Protein AF-A0A2G6F6C9-F1 (afdb_monomer_lite)

Sequence (90 aa):
MWIKLFYYLYFTMKKPFNRIPPLDLHGITYKDVQVLVEDYVLMNQAYLPLQIITGNSQSMKNRVIKALKEHGFRYRIGDTFNKGYILVIS

Radius of gyration: 16.54 Å; chains: 1; bounding box: 26×21×56 Å

Secondary structure (DSSP, 8-state):
--HHHHHHHHHHHT----PPPPEE-TT--HHHHHHHHHHHHHHTGGG-SEEEE-TT-HHHHHHHHHHHHHTT--EEE--SS--SEEEE--

Foldseek 3Di:
DVVVVVVVVVVVVPPDLPADPAAECPPHDLVVLLVSLLCQCVVCVVNPFHKHFQAPDPVSVVSSVVSCVVVPWDWDQDDPVDRRMITTGD

Structure (mmCIF, N/CA/C/O backbone):
data_AF-A0A2G6F6C9-F1
#
_entry.id   AF-A0A2G6F6C9-F1
#
loop_
_atom_site.group_PDB
_atom_site.id
_atom_site.type_symbol
_atom_site.label_atom_id
_atom_site.label_alt_id
_atom_site.label_comp_id
_atom_site.label_asym_id
_atom_site.label_entity_id
_atom_site.label_seq_id
_atom_site.pdbx_PDB_ins_code
_atom_site.Cartn_x
_atom_site.Cartn_y
_atom_site.Cartn_z
_atom_site.occupancy
_atom_site.B_iso_or_equiv
_atom_site.auth_seq_id
_atom_site.auth_comp_id
_atom_site.auth_asym_id
_atom_site.auth_atom_id
_atom_site.pdbx_PDB_model_num
ATOM 1 N N . MET A 1 1 ? 7.865 1.919 -46.156 1.00 63.59 1 MET A N 1
ATOM 2 C CA . MET A 1 1 ? 6.842 1.249 -45.319 1.00 63.59 1 MET A CA 1
ATOM 3 C C . MET A 1 1 ? 7.408 0.290 -44.258 1.00 63.59 1 MET A C 1
ATOM 5 O O . MET A 1 1 ? 6.638 -0.191 -43.449 1.00 63.59 1 MET A O 1
ATOM 9 N N . TRP A 1 2 ? 8.729 0.071 -44.180 1.00 60.31 2 TRP A N 1
ATOM 10 C CA . TRP A 1 2 ? 9.349 -0.799 -43.160 1.00 60.31 2 TRP A CA 1
ATOM 11 C C . TRP A 1 2 ? 10.100 -0.023 -42.067 1.00 60.31 2 TRP A C 1
ATOM 13 O O . TRP A 1 2 ? 10.110 -0.423 -40.909 1.00 60.31 2 TRP A O 1
ATOM 23 N N . ILE A 1 3 ? 10.631 1.156 -42.406 1.00 68.69 3 ILE A N 1
ATOM 24 C CA . ILE A 1 3 ? 11.375 2.018 -41.473 1.00 68.69 3 ILE A CA 1
ATOM 25 C C . ILE A 1 3 ? 10.482 2.502 -40.323 1.00 68.69 3 ILE A C 1
ATOM 27 O O . ILE A 1 3 ? 10.907 2.470 -39.179 1.00 68.69 3 ILE A O 1
ATOM 31 N N . LYS A 1 4 ? 9.221 2.873 -40.593 1.00 65.19 4 LYS A N 1
ATOM 32 C CA . LYS A 1 4 ? 8.259 3.293 -39.555 1.00 65.19 4 LYS A CA 1
ATOM 33 C C . LYS A 1 4 ? 7.937 2.168 -38.569 1.00 65.19 4 LYS A C 1
ATOM 35 O O . LYS A 1 4 ? 7.833 2.432 -37.379 1.00 65.19 4 LYS A O 1
ATOM 40 N N . LEU A 1 5 ? 7.805 0.933 -39.060 1.00 67.25 5 LEU A N 1
ATOM 41 C CA . LEU A 1 5 ? 7.513 -0.236 -38.230 1.00 67.25 5 LEU A CA 1
ATOM 42 C C . LEU A 1 5 ? 8.723 -0.601 -37.365 1.00 67.25 5 LEU A C 1
ATOM 44 O O . LEU A 1 5 ? 8.560 -0.862 -36.181 1.00 67.25 5 LEU A O 1
ATOM 48 N N . PHE A 1 6 ? 9.934 -0.529 -37.930 1.00 71.12 6 PHE A N 1
ATOM 49 C CA . PHE A 1 6 ? 11.175 -0.725 -37.183 1.00 71.12 6 PHE A CA 1
ATOM 50 C C . PHE A 1 6 ? 11.391 0.374 -36.138 1.00 71.12 6 PHE A C 1
ATOM 52 O O . PHE A 1 6 ? 11.740 0.066 -35.009 1.00 71.12 6 PHE A O 1
ATOM 59 N N . TYR A 1 7 ? 11.119 1.641 -36.470 1.00 68.19 7 TYR A N 1
ATOM 60 C CA . TYR A 1 7 ? 11.204 2.756 -35.521 1.00 68.19 7 TYR A CA 1
ATOM 61 C C . TYR A 1 7 ? 10.168 2.630 -34.399 1.00 68.19 7 TYR A C 1
ATOM 63 O O . TYR A 1 7 ? 10.487 2.872 -33.240 1.00 68.19 7 TYR A O 1
ATOM 71 N N . TYR A 1 8 ? 8.946 2.202 -34.731 1.00 67.69 8 TYR A N 1
ATOM 72 C CA . TYR A 1 8 ? 7.897 1.930 -33.753 1.00 67.69 8 TYR A CA 1
ATOM 73 C C . TYR A 1 8 ? 8.296 0.774 -32.833 1.00 67.69 8 TYR A C 1
ATOM 75 O O . TYR A 1 8 ? 8.290 0.961 -31.622 1.00 67.69 8 TYR A O 1
ATOM 83 N N . LEU A 1 9 ? 8.748 -0.360 -33.391 1.00 66.62 9 LEU A N 1
ATOM 84 C CA . LEU A 1 9 ? 9.237 -1.506 -32.619 1.00 66.62 9 LEU A CA 1
ATOM 85 C C . LEU A 1 9 ? 10.424 -1.124 -31.732 1.00 66.62 9 LEU A C 1
ATOM 87 O O . LEU A 1 9 ? 10.409 -1.407 -30.538 1.00 66.62 9 LEU A O 1
ATOM 91 N N . TYR A 1 10 ? 11.428 -0.452 -32.297 1.00 65.12 10 TYR A N 1
ATOM 92 C CA . TYR A 1 10 ? 12.618 0.016 -31.591 1.00 65.12 10 TYR A CA 1
ATOM 93 C C . TYR A 1 10 ? 12.249 0.952 -30.433 1.00 65.12 10 TYR A C 1
ATOM 95 O O . TYR A 1 10 ? 12.772 0.790 -29.333 1.00 65.12 10 TYR A O 1
ATOM 103 N N . PHE A 1 11 ? 11.294 1.865 -30.635 1.00 60.44 11 PHE A N 1
ATOM 104 C CA . PHE A 1 11 ? 10.789 2.752 -29.587 1.00 60.44 11 PHE A CA 1
ATOM 105 C C . PHE A 1 11 ? 9.978 2.000 -28.515 1.00 60.44 11 PHE A C 1
ATOM 107 O O . PHE A 1 11 ? 10.175 2.245 -27.326 1.00 60.44 11 PHE A O 1
ATOM 114 N N . THR A 1 12 ? 9.132 1.028 -28.885 1.00 60.28 12 THR A N 1
ATOM 115 C CA . THR A 1 12 ? 8.441 0.161 -27.906 1.00 60.28 12 THR A CA 1
ATOM 116 C C . THR A 1 12 ? 9.399 -0.731 -27.112 1.00 60.28 12 THR A C 1
ATOM 118 O O . THR A 1 12 ? 9.176 -0.933 -25.923 1.00 60.28 12 THR A O 1
ATOM 121 N N . MET A 1 13 ? 10.483 -1.221 -27.722 1.00 62.31 13 MET A N 1
ATOM 122 C CA . MET A 1 13 ? 11.489 -2.074 -27.069 1.00 62.31 13 MET A CA 1
ATOM 123 C C . MET A 1 13 ? 12.484 -1.290 -26.196 1.00 62.31 13 MET A C 1
ATOM 125 O O . MET A 1 13 ? 13.181 -1.881 -25.376 1.00 62.31 13 MET A O 1
ATOM 129 N N . LYS A 1 14 ? 12.559 0.038 -26.359 1.00 50.56 14 LYS A N 1
ATOM 130 C CA . LYS A 1 14 ? 13.437 0.950 -25.608 1.00 50.56 14 LYS A CA 1
ATOM 131 C C . LYS A 1 14 ? 12.689 1.797 -24.579 1.00 50.56 14 LYS A C 1
ATOM 133 O O . LYS A 1 14 ? 13.265 2.779 -24.112 1.00 50.56 14 LYS A O 1
ATOM 138 N N . LYS A 1 15 ? 11.452 1.453 -24.184 1.00 50.31 15 LYS A N 1
ATOM 139 C CA . LYS A 1 15 ? 10.871 2.084 -22.991 1.00 50.31 15 LYS A CA 1
ATOM 140 C C . LYS A 1 15 ? 11.843 1.824 -21.830 1.00 50.31 15 LYS A C 1
ATOM 142 O O . LYS A 1 15 ? 12.020 0.654 -21.477 1.00 50.31 15 LYS A O 1
ATOM 147 N N . PRO A 1 16 ? 12.490 2.846 -21.228 1.00 48.44 16 PRO A N 1
ATOM 148 C CA . PRO A 1 16 ? 13.035 2.640 -19.896 1.00 48.44 16 PRO A CA 1
ATOM 149 C C . PRO A 1 16 ? 11.862 2.124 -19.067 1.00 48.44 16 PRO A C 1
ATOM 151 O O . PRO A 1 16 ? 10.728 2.533 -19.309 1.00 48.44 16 PRO A O 1
ATOM 154 N N . PHE A 1 17 ? 12.103 1.152 -18.195 1.00 52.28 17 PHE A N 1
ATOM 155 C CA . PHE A 1 17 ? 11.106 0.602 -17.282 1.00 52.28 17 PHE A CA 1
ATOM 156 C C . PHE A 1 17 ? 10.369 1.777 -16.605 1.00 52.28 17 PHE A C 1
ATOM 158 O O . PHE A 1 17 ? 10.851 2.305 -15.605 1.00 52.28 17 PHE A O 1
ATOM 165 N N . ASN A 1 18 ? 9.254 2.252 -17.173 1.00 56.41 18 ASN A N 1
ATOM 166 C CA . ASN A 1 18 ? 8.461 3.334 -16.606 1.00 56.41 18 ASN A CA 1
ATOM 167 C C . ASN A 1 18 ? 7.710 2.682 -15.459 1.00 56.41 18 ASN A C 1
ATOM 169 O O . ASN A 1 18 ? 6.583 2.220 -15.611 1.00 56.41 18 ASN A O 1
ATOM 173 N N . ARG A 1 19 ? 8.412 2.533 -14.338 1.00 76.31 19 ARG A N 1
ATOM 174 C CA . ARG A 1 19 ? 7.821 2.077 -13.095 1.00 76.31 19 ARG A CA 1
ATOM 175 C C . ARG A 1 19 ? 6.890 3.182 -12.644 1.00 76.31 19 ARG A C 1
ATOM 177 O O . ARG A 1 19 ? 7.289 4.344 -12.574 1.00 76.31 19 ARG A O 1
ATOM 184 N N . ILE A 1 20 ? 5.654 2.809 -12.366 1.00 92.31 20 ILE A N 1
ATOM 185 C CA . ILE A 1 20 ? 4.713 3.715 -11.730 1.00 92.31 20 ILE A CA 1
ATOM 186 C C . ILE A 1 20 ? 5.286 4.067 -10.351 1.00 92.31 20 ILE A C 1
ATOM 188 O O . ILE A 1 20 ? 5.712 3.155 -9.633 1.00 92.31 20 ILE A O 1
ATOM 192 N N . PRO A 1 21 ? 5.364 5.362 -9.988 1.00 94.38 21 PRO A N 1
ATOM 193 C CA . PRO A 1 21 ? 5.818 5.761 -8.665 1.00 94.38 21 PRO A CA 1
ATOM 194 C C . PRO A 1 21 ? 5.019 5.035 -7.575 1.00 94.38 21 PRO A C 1
ATOM 196 O O . PRO A 1 21 ? 3.813 4.834 -7.753 1.00 94.38 21 PRO A O 1
ATOM 199 N N . PRO A 1 22 ? 5.649 4.621 -6.464 1.00 96.25 22 PRO A N 1
ATOM 200 C C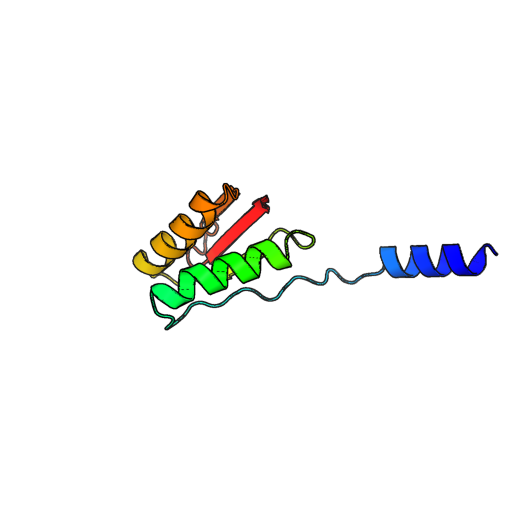A . PRO A 1 22 ? 4.924 3.989 -5.374 1.00 96.25 22 PRO A CA 1
ATOM 201 C C . PRO A 1 22 ? 3.817 4.896 -4.831 1.00 96.25 22 PRO A C 1
ATOM 203 O O . PRO A 1 22 ? 4.020 6.101 -4.677 1.00 96.25 22 PRO A O 1
ATOM 206 N 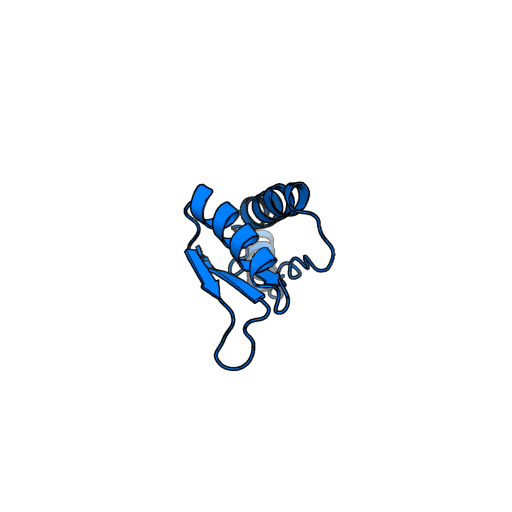N . LEU A 1 23 ? 2.665 4.314 -4.505 1.00 97.38 23 LEU A N 1
ATOM 207 C CA . LEU A 1 23 ? 1.596 5.023 -3.806 1.00 97.38 23 LEU A CA 1
ATOM 208 C C . LEU A 1 23 ? 1.961 5.147 -2.325 1.00 97.38 23 LEU A C 1
ATOM 210 O O . LEU A 1 23 ? 1.992 4.140 -1.618 1.00 97.38 23 LEU A O 1
ATOM 214 N N . ASP A 1 24 ? 2.227 6.361 -1.850 1.00 96.50 24 ASP A N 1
ATOM 215 C CA . ASP A 1 24 ? 2.497 6.626 -0.436 1.00 96.50 24 ASP A CA 1
ATOM 216 C C . ASP A 1 24 ? 1.210 6.998 0.315 1.00 96.50 24 ASP A C 1
ATOM 218 O O . ASP A 1 24 ? 0.508 7.935 -0.063 1.00 96.50 24 ASP A O 1
ATOM 222 N N . LEU A 1 25 ? 0.891 6.243 1.370 1.00 96.06 25 LEU A N 1
ATOM 223 C CA . LEU A 1 25 ? -0.317 6.417 2.180 1.00 96.06 25 LEU A CA 1
ATOM 224 C C . LEU A 1 25 ? -0.050 6.989 3.580 1.00 96.06 25 LEU A C 1
ATOM 226 O O . LEU A 1 25 ? -0.943 6.953 4.435 1.00 96.06 25 LEU A O 1
ATOM 230 N N . HIS A 1 26 ? 1.147 7.507 3.867 1.00 87.12 26 HIS A N 1
ATOM 231 C CA . HIS A 1 26 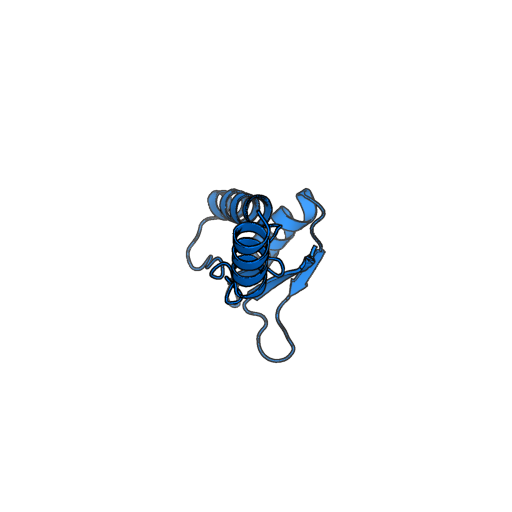? 1.407 8.147 5.158 1.00 87.12 26 HIS A CA 1
ATOM 232 C C . HIS A 1 26 ? 0.424 9.305 5.412 1.00 87.12 26 HIS A C 1
ATOM 234 O O . HIS A 1 26 ? 0.289 10.225 4.613 1.00 87.12 26 HIS A O 1
ATOM 240 N N . GLY A 1 27 ? -0.272 9.257 6.553 1.00 83.00 27 GLY A N 1
ATOM 241 C CA . GLY A 1 27 ? -1.197 10.314 6.986 1.00 83.00 27 GLY A CA 1
ATOM 242 C C . GLY A 1 27 ? -2.595 10.295 6.351 1.00 83.00 27 GLY A C 1
ATOM 243 O O . GLY A 1 27 ? -3.403 11.157 6.682 1.00 83.00 27 GLY A O 1
ATOM 244 N N . ILE A 1 28 ? -2.917 9.324 5.489 1.00 89.19 28 ILE A N 1
ATOM 245 C CA . ILE A 1 28 ? -4.206 9.273 4.778 1.00 89.19 28 ILE A CA 1
ATOM 246 C C . ILE A 1 28 ? -5.315 8.611 5.622 1.00 89.19 28 ILE A C 1
ATOM 248 O O . ILE A 1 28 ? -5.078 7.655 6.369 1.00 89.19 28 ILE A O 1
ATOM 252 N N . THR A 1 29 ? -6.552 9.114 5.507 1.00 83.69 29 THR A N 1
ATOM 253 C CA . THR A 1 29 ? -7.719 8.612 6.258 1.00 83.69 29 THR A CA 1
ATOM 254 C C . THR A 1 29 ? -8.299 7.310 5.679 1.00 83.69 29 THR A C 1
ATOM 256 O O . THR A 1 29 ? -7.989 6.917 4.560 1.00 83.69 29 THR A O 1
ATOM 259 N N . TYR A 1 30 ? -9.170 6.611 6.430 1.00 77.88 30 TYR A N 1
ATOM 260 C CA . TYR A 1 30 ? -9.741 5.314 6.000 1.00 77.88 30 TYR A CA 1
ATOM 261 C C . TYR A 1 30 ? -10.406 5.359 4.629 1.00 77.88 30 TYR A C 1
ATOM 263 O O . TYR A 1 30 ? -10.149 4.495 3.796 1.00 77.88 30 TYR A O 1
ATOM 271 N N . LYS A 1 31 ? -11.313 6.326 4.460 1.00 80.50 31 LYS A N 1
ATOM 272 C CA . LYS A 1 31 ? -12.208 6.395 3.310 1.00 80.50 31 LYS A CA 1
ATOM 273 C C . LYS A 1 31 ? -11.411 6.660 2.038 1.00 80.50 31 LYS A C 1
ATOM 275 O O . LYS A 1 31 ? -11.684 6.049 1.013 1.00 80.50 31 LYS A O 1
ATOM 280 N N . ASP A 1 32 ? -10.385 7.496 2.153 1.00 89.75 32 ASP A N 1
ATOM 281 C CA . ASP A 1 32 ? -9.545 7.887 1.027 1.00 89.75 32 ASP A CA 1
ATOM 282 C C . ASP A 1 32 ? -8.587 6.759 0.625 1.00 89.75 32 ASP A C 1
ATOM 284 O O . ASP A 1 32 ? -8.346 6.560 -0.561 1.00 89.75 32 ASP A O 1
ATOM 288 N N . VAL A 1 33 ? -8.096 5.954 1.582 1.00 93.62 33 VAL A N 1
ATOM 289 C CA . VAL A 1 33 ? -7.196 4.821 1.288 1.00 93.62 33 VAL A CA 1
ATOM 290 C C . VAL A 1 33 ? -7.821 3.830 0.312 1.00 93.62 33 VAL A C 1
ATOM 292 O O . VAL A 1 33 ? -7.125 3.364 -0.583 1.00 93.62 33 VAL A O 1
ATOM 295 N N . GLN A 1 34 ? -9.102 3.489 0.475 1.00 93.88 34 GLN A N 1
ATOM 296 C CA . GLN A 1 34 ? -9.738 2.501 -0.396 1.00 93.88 34 GLN A CA 1
ATOM 297 C C . GLN A 1 34 ? -9.768 2.982 -1.850 1.00 93.88 34 GLN A C 1
ATOM 299 O O . GLN A 1 34 ? -9.223 2.305 -2.717 1.00 93.88 34 GLN A O 1
ATOM 304 N N . VAL A 1 35 ? -10.312 4.177 -2.087 1.00 95.06 35 VAL A N 1
ATOM 305 C CA . VAL A 1 35 ? -10.417 4.764 -3.432 1.00 95.06 35 VAL A CA 1
ATOM 306 C C . VAL A 1 35 ? -9.035 4.940 -4.063 1.00 95.06 35 VAL A C 1
ATOM 308 O O . VAL A 1 35 ? -8.817 4.522 -5.193 1.00 95.06 35 VAL A O 1
ATOM 311 N N . LEU A 1 36 ? -8.064 5.472 -3.312 1.00 97.44 36 LEU A N 1
ATOM 312 C CA . LEU A 1 36 ? -6.707 5.690 -3.822 1.00 97.44 36 LEU A CA 1
ATOM 313 C C . LEU A 1 36 ? -6.009 4.386 -4.218 1.00 97.44 36 LEU A C 1
ATOM 315 O O . LEU A 1 36 ? -5.306 4.352 -5.224 1.00 97.44 36 LEU A O 1
ATOM 319 N N . VAL A 1 37 ? -6.179 3.316 -3.435 1.00 97.69 37 VAL A N 1
ATOM 320 C CA . VAL A 1 37 ? -5.601 2.003 -3.754 1.00 97.69 37 VAL A CA 1
ATOM 321 C C . VAL A 1 37 ? -6.269 1.404 -4.988 1.00 97.69 37 VAL A C 1
ATOM 323 O O . VAL A 1 37 ? -5.566 0.881 -5.851 1.00 97.69 37 VAL A O 1
ATOM 326 N N . GLU A 1 38 ? -7.596 1.482 -5.086 1.00 96.00 38 GLU A N 1
ATOM 327 C CA . GLU A 1 38 ? -8.352 0.964 -6.229 1.00 96.00 38 GLU A CA 1
ATOM 328 C C . GLU A 1 38 ? -7.965 1.684 -7.523 1.00 96.00 38 GLU A C 1
ATOM 330 O O . GLU A 1 38 ? -7.537 1.027 -8.473 1.00 96.00 38 GLU A O 1
ATOM 335 N N . ASP A 1 39 ? -8.007 3.019 -7.534 1.00 97.12 39 ASP A N 1
ATOM 336 C CA . ASP A 1 39 ? -7.626 3.835 -8.690 1.00 97.12 39 ASP A CA 1
ATOM 337 C C . ASP A 1 39 ? -6.178 3.560 -9.103 1.00 97.12 39 ASP A C 1
ATOM 339 O O . ASP A 1 39 ? -5.884 3.303 -10.274 1.00 97.12 39 ASP A O 1
ATOM 343 N N . TYR A 1 40 ? -5.260 3.545 -8.132 1.00 97.56 40 TYR A N 1
ATOM 344 C CA . TYR A 1 40 ? -3.850 3.285 -8.391 1.00 97.56 40 TYR A CA 1
ATOM 345 C C . TYR A 1 40 ? -3.623 1.909 -9.015 1.00 97.56 40 TYR A C 1
ATOM 347 O O . TYR A 1 40 ? -2.849 1.791 -9.962 1.00 97.56 40 TYR A O 1
ATOM 355 N N . VAL A 1 41 ? -4.282 0.861 -8.523 1.00 97.50 41 VAL A N 1
ATOM 356 C CA . VAL A 1 41 ? -4.064 -0.494 -9.032 1.00 97.50 41 VAL A CA 1
ATOM 357 C C . VAL A 1 41 ? -4.764 -0.696 -10.376 1.00 97.50 41 VAL A C 1
ATOM 359 O O . VAL A 1 41 ? -4.128 -1.184 -11.312 1.00 97.50 41 VAL A O 1
ATOM 362 N N . LEU A 1 42 ? -6.027 -0.286 -10.515 1.00 96.12 42 LEU A N 1
ATOM 363 C CA . LEU A 1 42 ? -6.825 -0.489 -11.729 1.00 96.12 42 LEU A CA 1
ATOM 364 C C . LEU A 1 42 ? -6.272 0.287 -12.930 1.00 96.12 42 LEU A C 1
ATOM 366 O O . LEU A 1 42 ? -6.190 -0.261 -14.029 1.00 96.12 42 LEU A O 1
ATOM 370 N N . MET A 1 43 ? -5.823 1.530 -12.733 1.00 96.50 43 MET A N 1
ATOM 371 C CA . MET A 1 43 ? -5.296 2.353 -13.830 1.00 96.50 43 MET A CA 1
ATOM 372 C C . MET A 1 43 ? -3.900 1.920 -14.299 1.00 96.50 43 MET A C 1
ATOM 374 O O . MET A 1 43 ? -3.474 2.287 -15.394 1.00 96.50 43 MET A O 1
ATOM 378 N N . ASN A 1 44 ? -3.181 1.129 -13.496 1.00 95.50 44 ASN A N 1
ATOM 379 C CA . ASN A 1 44 ? -1.769 0.822 -13.723 1.00 95.50 44 ASN A CA 1
ATOM 380 C C . ASN A 1 44 ? -1.468 -0.675 -13.897 1.00 95.50 44 ASN A C 1
ATOM 382 O O . ASN A 1 44 ? -0.311 -1.084 -13.806 1.00 95.50 44 ASN A O 1
ATOM 386 N N . GLN A 1 45 ? -2.476 -1.496 -14.207 1.00 92.94 45 GLN A N 1
ATOM 387 C CA . GLN A 1 45 ? -2.330 -2.951 -14.388 1.00 92.94 45 GLN A CA 1
ATOM 388 C C . GLN A 1 45 ? -1.230 -3.346 -15.394 1.00 92.94 45 GLN A C 1
ATOM 390 O O . GLN A 1 45 ? -0.530 -4.336 -15.197 1.00 92.94 45 GLN A O 1
ATOM 395 N N . ALA A 1 46 ? -1.012 -2.544 -16.442 1.00 92.69 46 ALA A N 1
ATOM 396 C CA . ALA A 1 46 ? 0.030 -2.785 -17.446 1.00 92.69 46 ALA A CA 1
ATOM 397 C C . ALA A 1 46 ? 1.475 -2.613 -16.922 1.00 92.69 46 ALA A C 1
ATOM 399 O O . ALA A 1 46 ? 2.424 -2.906 -17.649 1.00 92.69 46 ALA A O 1
ATOM 400 N N . TYR A 1 47 ? 1.647 -2.125 -15.688 1.00 92.75 47 TYR A N 1
ATOM 401 C CA . TYR A 1 47 ? 2.938 -1.771 -15.089 1.00 92.75 47 TYR A CA 1
ATOM 402 C C . TYR A 1 47 ? 3.251 -2.553 -13.809 1.00 92.75 47 TYR A C 1
ATOM 404 O O . TYR A 1 47 ? 4.120 -2.146 -13.036 1.00 92.75 47 TYR A O 1
ATOM 412 N N . LEU A 1 48 ? 2.555 -3.669 -13.575 1.00 92.12 48 LEU A N 1
ATOM 413 C CA . LEU A 1 48 ? 2.854 -4.558 -12.458 1.00 92.12 48 LEU A CA 1
ATOM 414 C C . LEU A 1 48 ? 4.336 -5.012 -12.479 1.00 92.12 48 LEU A C 1
ATOM 416 O O . LEU A 1 48 ? 4.908 -5.231 -13.551 1.00 92.12 48 LEU A O 1
ATOM 420 N N . PRO A 1 49 ? 4.966 -5.196 -11.303 1.00 95.12 49 PRO A N 1
ATOM 421 C CA . PRO A 1 49 ? 4.371 -5.058 -9.977 1.00 95.12 49 PRO A CA 1
ATOM 422 C C . PRO A 1 49 ? 4.253 -3.595 -9.514 1.00 95.12 49 PRO A C 1
ATOM 424 O O . PRO A 1 49 ? 5.131 -2.775 -9.778 1.00 95.12 49 PRO A O 1
ATOM 427 N N . LEU A 1 50 ? 3.191 -3.292 -8.763 1.00 96.81 50 LEU A N 1
ATOM 428 C CA . LEU A 1 50 ? 2.929 -1.961 -8.203 1.00 96.81 50 LEU A CA 1
ATOM 429 C C . LEU A 1 50 ? 3.250 -1.934 -6.706 1.00 96.81 50 LEU A C 1
ATOM 431 O O . LEU A 1 50 ? 2.964 -2.898 -5.994 1.00 96.81 50 LEU A O 1
ATOM 435 N N . GLN A 1 51 ? 3.829 -0.839 -6.214 1.00 97.31 51 GLN A N 1
ATOM 436 C CA . GLN A 1 51 ? 4.247 -0.711 -4.816 1.00 97.31 51 GLN A CA 1
ATOM 437 C C . GLN A 1 51 ? 3.377 0.305 -4.073 1.00 97.31 51 GLN A C 1
ATOM 439 O O . GLN A 1 51 ? 3.213 1.435 -4.516 1.00 97.31 51 GLN A O 1
ATOM 444 N N . ILE A 1 52 ? 2.860 -0.091 -2.912 1.00 97.88 52 ILE A N 1
ATOM 445 C CA . ILE A 1 52 ? 2.084 0.765 -2.012 1.00 97.88 52 ILE A CA 1
ATOM 446 C C . ILE A 1 52 ? 2.844 0.860 -0.69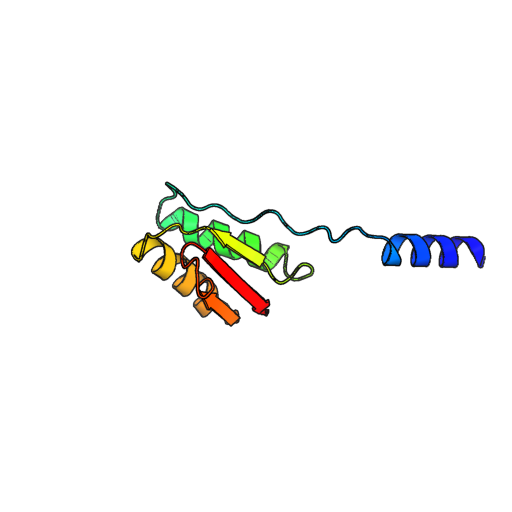0 1.00 97.88 52 ILE A C 1
ATOM 448 O O . ILE A 1 52 ? 3.079 -0.156 -0.033 1.00 97.88 52 ILE A O 1
ATOM 452 N N . ILE A 1 53 ? 3.248 2.061 -0.291 1.00 97.31 53 ILE A N 1
ATOM 453 C CA . ILE A 1 53 ? 3.969 2.328 0.953 1.00 97.31 53 ILE A CA 1
ATOM 454 C C . ILE A 1 53 ? 2.940 2.560 2.062 1.00 97.31 53 ILE A C 1
ATOM 456 O O . ILE A 1 53 ? 2.156 3.504 2.028 1.00 97.31 53 ILE A O 1
ATOM 460 N N . THR A 1 54 ? 2.948 1.685 3.066 1.00 95.69 54 THR A N 1
ATOM 461 C CA . THR A 1 54 ? 2.032 1.747 4.218 1.00 95.69 54 THR A CA 1
ATOM 462 C C . THR A 1 54 ? 2.721 2.205 5.501 1.00 95.69 54 THR A C 1
ATOM 464 O O . THR A 1 54 ? 2.067 2.372 6.533 1.00 95.69 54 THR A O 1
ATOM 467 N N . GLY A 1 55 ? 4.055 2.277 5.483 1.00 91.75 55 GLY A N 1
ATOM 468 C CA . GLY A 1 55 ? 4.867 2.330 6.692 1.00 91.75 55 GLY A CA 1
ATOM 469 C C . GLY A 1 55 ? 4.634 1.107 7.592 1.00 91.75 55 GLY A C 1
ATOM 470 O O . GLY A 1 55 ? 4.105 0.071 7.170 1.00 91.75 55 GLY A O 1
ATOM 471 N N . ASN A 1 56 ? 4.996 1.225 8.870 1.00 90.81 56 ASN A N 1
ATOM 472 C CA . ASN A 1 56 ? 4.822 0.150 9.858 1.00 90.81 56 ASN A CA 1
ATOM 473 C C . ASN A 1 56 ? 3.400 0.051 10.443 1.00 90.81 56 ASN A C 1
ATOM 475 O O . ASN A 1 56 ? 3.142 -0.818 11.273 1.00 90.81 56 ASN A O 1
ATOM 479 N N . SER A 1 57 ? 2.460 0.885 9.990 1.00 92.38 57 SER A N 1
ATOM 480 C CA . SER A 1 57 ? 1.082 0.893 10.488 1.00 92.38 57 SER A CA 1
ATOM 481 C C . SER A 1 57 ? 0.322 -0.377 10.091 1.00 92.38 57 SER A C 1
ATOM 483 O O . SER A 1 57 ? -0.021 -0.582 8.925 1.00 92.38 57 SER A O 1
ATOM 485 N N . GLN A 1 58 ? 0.003 -1.228 11.070 1.00 94.19 58 GLN A N 1
ATOM 486 C CA . GLN A 1 58 ? -0.796 -2.433 10.825 1.00 94.19 58 GLN A CA 1
ATOM 487 C C . GLN A 1 58 ? -2.221 -2.093 10.369 1.00 94.19 58 GLN A C 1
ATOM 489 O O . GLN A 1 58 ? -2.782 -2.783 9.519 1.00 94.19 58 GLN A O 1
ATOM 494 N N . SER A 1 59 ? -2.800 -1.006 10.889 1.00 94.00 59 SER A N 1
ATOM 495 C CA . SER A 1 59 ? -4.130 -0.556 10.478 1.00 94.00 59 SER A CA 1
ATOM 496 C C . SER A 1 59 ? -4.143 -0.107 9.015 1.00 94.00 59 SER A C 1
ATOM 498 O O . SER A 1 59 ? -5.082 -0.453 8.302 1.00 94.00 59 SER A O 1
ATOM 500 N N . MET A 1 60 ? -3.091 0.574 8.540 1.00 95.75 60 MET A N 1
ATOM 501 C CA . MET A 1 60 ? -2.937 0.941 7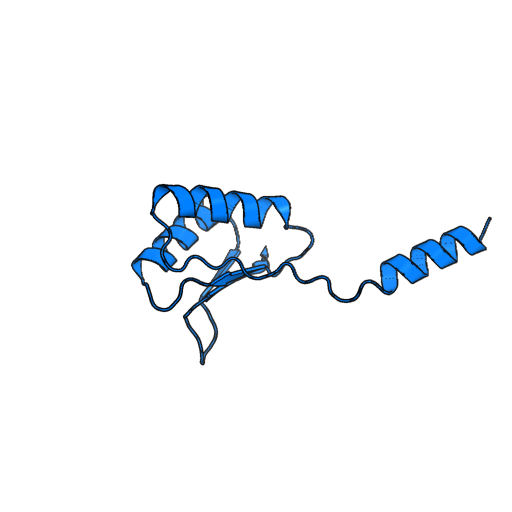.128 1.00 95.75 60 MET A CA 1
ATOM 502 C C . MET A 1 60 ? -2.783 -0.297 6.239 1.00 95.75 60 MET A C 1
ATOM 504 O O . MET A 1 60 ? -3.487 -0.428 5.241 1.00 95.75 60 MET A O 1
ATOM 508 N N . LYS A 1 61 ? -1.947 -1.265 6.640 1.00 96.44 61 LYS A N 1
ATOM 509 C CA . LYS A 1 61 ? -1.808 -2.539 5.910 1.00 96.44 61 LYS A CA 1
ATOM 510 C C . LYS A 1 61 ? -3.146 -3.256 5.768 1.00 96.44 61 LYS A C 1
ATOM 512 O O . LYS A 1 61 ? -3.498 -3.663 4.669 1.00 96.44 61 LYS A O 1
ATOM 517 N N . ASN A 1 62 ? -3.919 -3.360 6.850 1.00 96.31 62 ASN A N 1
ATOM 518 C CA . ASN A 1 62 ? -5.230 -4.012 6.824 1.00 96.31 62 ASN A CA 1
ATOM 519 C C . ASN A 1 62 ? -6.203 -3.324 5.850 1.00 96.31 62 ASN A C 1
ATOM 521 O O . ASN A 1 62 ? -7.016 -3.999 5.223 1.00 96.31 62 ASN A O 1
ATOM 525 N N . ARG A 1 63 ? -6.106 -1.998 5.702 1.00 95.75 63 ARG A N 1
ATOM 526 C CA . ARG A 1 63 ? -6.943 -1.195 4.794 1.00 95.75 63 ARG A CA 1
ATOM 527 C C . ARG A 1 63 ? -6.612 -1.462 3.338 1.00 95.75 63 ARG A C 1
ATOM 529 O O . ARG A 1 63 ? -7.503 -1.817 2.576 1.00 95.75 63 ARG A O 1
ATOM 536 N N . VAL A 1 64 ? -5.329 -1.386 2.994 1.00 97.31 64 VAL A N 1
ATOM 537 C CA . VAL A 1 64 ? -4.844 -1.726 1.651 1.00 97.31 64 VAL A CA 1
ATOM 538 C C . VAL A 1 64 ? -5.198 -3.173 1.311 1.00 97.31 64 VAL A C 1
ATOM 540 O O . VAL A 1 64 ? -5.742 -3.441 0.250 1.00 97.31 64 VAL A O 1
ATOM 543 N N . ILE A 1 65 ? -4.970 -4.110 2.236 1.00 97.75 65 ILE A N 1
ATOM 544 C CA . ILE A 1 65 ? -5.304 -5.528 2.046 1.00 97.75 65 ILE A CA 1
ATOM 545 C C . ILE A 1 65 ? -6.797 -5.729 1.781 1.00 97.75 65 ILE A C 1
ATOM 547 O O . ILE A 1 65 ? -7.146 -6.543 0.931 1.00 97.75 65 ILE A O 1
ATOM 551 N N . LYS A 1 66 ? -7.675 -5.018 2.499 1.00 96.75 66 LYS A N 1
ATOM 552 C CA . LYS A 1 66 ? -9.121 -5.091 2.273 1.00 96.75 66 LYS A CA 1
ATOM 553 C C . LYS A 1 66 ? -9.464 -4.675 0.838 1.00 96.75 66 LYS A C 1
ATOM 555 O O . LYS A 1 66 ? -10.067 -5.477 0.136 1.00 96.75 66 LYS A O 1
ATOM 560 N N . ALA A 1 67 ? -8.996 -3.504 0.400 1.00 96.06 67 ALA A N 1
ATOM 561 C CA . ALA A 1 67 ? -9.226 -3.013 -0.961 1.00 96.06 67 ALA A CA 1
ATOM 562 C C . ALA A 1 67 ? -8.692 -3.995 -2.022 1.00 96.06 67 ALA A C 1
ATOM 564 O O . ALA A 1 67 ? -9.397 -4.358 -2.955 1.00 96.06 67 ALA A O 1
ATOM 565 N N . LEU A 1 68 ? -7.476 -4.524 -1.842 1.00 97.94 68 LEU A N 1
ATOM 566 C CA . LEU A 1 68 ? -6.899 -5.491 -2.783 1.00 97.94 68 LEU A CA 1
ATOM 567 C C . LEU A 1 68 ? -7.702 -6.799 -2.858 1.00 97.94 68 LEU A C 1
ATOM 569 O O . LEU A 1 68 ? -7.897 -7.339 -3.944 1.00 97.94 68 LEU A O 1
ATOM 573 N N . LYS A 1 69 ? -8.175 -7.311 -1.714 1.00 97.31 69 LYS A N 1
ATOM 574 C CA . LYS A 1 69 ? -8.966 -8.548 -1.657 1.00 97.31 69 LYS A CA 1
ATOM 575 C C . LYS A 1 69 ? -10.348 -8.397 -2.284 1.00 97.31 69 LYS A C 1
ATOM 577 O O . LYS A 1 69 ? -10.812 -9.358 -2.887 1.00 97.31 69 LYS A O 1
ATOM 582 N N . GLU A 1 70 ? -10.986 -7.234 -2.154 1.00 95.94 70 GLU A N 1
ATOM 583 C CA . GLU A 1 70 ? -12.308 -6.963 -2.742 1.00 95.94 70 GLU A CA 1
ATOM 584 C C . GLU A 1 70 ? -12.299 -7.068 -4.275 1.00 95.94 70 GLU A C 1
ATOM 586 O O . GLU A 1 70 ? -13.286 -7.509 -4.857 1.00 95.94 70 GLU A O 1
ATOM 591 N N . HIS A 1 71 ? -11.160 -6.778 -4.912 1.00 94.38 71 HIS A N 1
ATOM 592 C CA . HIS A 1 71 ? -10.961 -6.911 -6.363 1.00 94.38 71 HIS A CA 1
ATOM 593 C C . HIS A 1 71 ? -10.187 -8.177 -6.772 1.00 94.38 71 HIS A C 1
ATOM 595 O O . HIS A 1 71 ? -9.912 -8.385 -7.950 1.00 94.38 71 HIS A O 1
ATOM 601 N N . GLY A 1 72 ? -9.829 -9.043 -5.819 1.00 96.75 72 GLY A N 1
ATOM 602 C CA . GLY A 1 72 ? -9.142 -10.309 -6.097 1.00 96.75 72 GLY A CA 1
ATOM 603 C C . GLY A 1 72 ? -7.654 -10.192 -6.457 1.00 96.75 72 GLY A C 1
ATOM 604 O O . GLY A 1 72 ? -7.076 -11.164 -6.945 1.00 96.75 72 GLY A O 1
ATOM 605 N N . PHE A 1 73 ? -7.010 -9.052 -6.192 1.00 97.62 73 PHE A N 1
ATOM 606 C CA . PHE A 1 73 ? -5.591 -8.859 -6.494 1.00 97.62 73 PHE A CA 1
ATOM 607 C C . PHE A 1 73 ? -4.680 -9.704 -5.597 1.00 97.62 73 PHE A C 1
ATOM 609 O O . PHE A 1 73 ? -4.866 -9.819 -4.379 1.00 97.62 73 PHE A O 1
ATOM 616 N N . ARG A 1 74 ? -3.614 -10.244 -6.188 1.00 98.00 74 ARG A N 1
ATOM 617 C CA . ARG A 1 74 ? -2.539 -10.948 -5.483 1.00 98.00 74 ARG A CA 1
ATOM 618 C C . ARG A 1 74 ? -1.460 -9.961 -5.069 1.00 98.00 74 ARG A C 1
ATOM 620 O O . ARG A 1 74 ? -0.993 -9.141 -5.859 1.00 98.00 74 ARG A O 1
ATOM 627 N N . TYR A 1 75 ? -1.005 -10.086 -3.827 1.00 98.19 75 TYR A N 1
ATOM 628 C CA . TYR A 1 75 ? -0.017 -9.181 -3.253 1.00 98.19 75 TYR A CA 1
ATOM 629 C C . TYR A 1 75 ? 0.959 -9.889 -2.305 1.00 98.19 75 TYR A C 1
ATOM 631 O O . TYR A 1 75 ? 0.719 -11.004 -1.839 1.00 98.19 75 TYR A O 1
ATOM 639 N N . ARG A 1 76 ? 2.071 -9.215 -1.993 1.00 97.38 76 ARG A N 1
ATOM 640 C CA . ARG A 1 76 ? 3.051 -9.598 -0.963 1.00 97.38 76 ARG A CA 1
ATOM 641 C C . ARG A 1 76 ? 3.275 -8.441 0.002 1.00 97.38 76 ARG A C 1
ATOM 643 O O . ARG A 1 76 ? 3.278 -7.286 -0.406 1.00 97.38 76 ARG A O 1
ATOM 650 N N . ILE A 1 77 ? 3.483 -8.753 1.278 1.00 96.81 77 ILE A N 1
ATOM 651 C CA . ILE A 1 77 ? 3.770 -7.751 2.311 1.00 96.81 77 ILE A CA 1
ATOM 652 C C . ILE A 1 77 ? 5.279 -7.678 2.516 1.00 96.81 77 ILE A C 1
ATOM 654 O O . ILE A 1 77 ? 5.868 -8.562 3.151 1.00 96.81 77 ILE A O 1
ATOM 658 N N . GLY A 1 78 ? 5.872 -6.603 2.006 1.00 93.31 78 GLY A N 1
ATOM 659 C CA . GLY A 1 78 ? 7.288 -6.315 2.131 1.00 93.31 78 GLY A CA 1
ATOM 660 C C . GLY A 1 78 ? 8.212 -7.450 1.687 1.00 93.31 78 GLY A C 1
ATOM 661 O O . GLY A 1 78 ? 7.823 -8.397 0.999 1.00 93.31 78 GLY A O 1
ATOM 662 N N . ASP A 1 79 ? 9.444 -7.380 2.167 1.00 93.12 79 ASP A N 1
ATOM 663 C CA . ASP A 1 79 ? 10.467 -8.416 2.043 1.00 93.12 79 ASP A CA 1
ATOM 664 C C . ASP A 1 79 ? 11.028 -8.781 3.429 1.00 93.12 79 ASP A C 1
ATOM 666 O O . ASP A 1 79 ? 10.413 -8.481 4.456 1.00 93.12 79 ASP A O 1
ATOM 670 N N . THR A 1 80 ? 12.136 -9.519 3.486 1.00 92.25 80 THR A N 1
ATOM 671 C CA . THR A 1 80 ? 12.767 -9.948 4.746 1.00 92.25 80 THR A CA 1
ATOM 672 C C . THR A 1 80 ? 13.255 -8.770 5.598 1.00 92.25 80 THR A C 1
ATOM 674 O O . THR A 1 80 ? 13.266 -8.882 6.820 1.00 92.25 80 THR A O 1
ATOM 677 N N . PHE A 1 81 ? 13.607 -7.641 4.982 1.00 93.44 81 PHE A N 1
ATOM 678 C CA . PHE A 1 81 ? 14.224 -6.489 5.641 1.00 93.44 81 PHE A CA 1
ATOM 679 C C . PHE A 1 81 ? 13.232 -5.350 5.890 1.00 93.44 81 PHE A C 1
ATOM 681 O O . PHE A 1 81 ? 13.342 -4.646 6.890 1.00 93.44 81 PHE A O 1
ATOM 688 N N . ASN A 1 82 ? 12.243 -5.172 5.010 1.00 92.88 82 ASN A N 1
ATOM 689 C CA . ASN A 1 82 ? 11.290 -4.073 5.087 1.00 92.88 82 ASN A CA 1
ATOM 690 C C . ASN A 1 82 ? 9.847 -4.562 4.918 1.00 92.88 82 ASN A C 1
ATOM 692 O O . ASN A 1 82 ? 9.449 -5.017 3.849 1.00 92.88 82 ASN A O 1
ATOM 696 N N . LYS A 1 83 ? 9.034 -4.410 5.971 1.00 93.19 83 LYS A N 1
ATOM 697 C CA . LYS A 1 83 ? 7.590 -4.721 5.982 1.00 93.19 83 LYS A CA 1
ATOM 698 C C . LYS A 1 83 ? 6.696 -3.498 5.758 1.00 93.19 83 LYS A C 1
ATOM 700 O O . LYS A 1 83 ? 5.485 -3.598 5.950 1.00 93.19 83 LYS A O 1
ATOM 705 N N . GLY A 1 84 ? 7.284 -2.356 5.413 1.00 95.44 84 GLY A N 1
ATOM 706 C CA . GLY A 1 84 ? 6.633 -1.053 5.291 1.00 95.44 84 GLY A CA 1
ATOM 707 C C . GLY A 1 84 ? 5.907 -0.803 3.970 1.00 95.44 84 GLY A C 1
ATOM 708 O O . GLY A 1 84 ? 5.448 0.312 3.733 1.00 95.44 84 GLY A O 1
ATOM 709 N N . TYR A 1 85 ? 5.813 -1.811 3.104 1.00 97.06 85 TYR A N 1
ATOM 710 C CA . TYR A 1 85 ? 5.137 -1.709 1.818 1.00 97.06 85 TYR A CA 1
ATOM 711 C C . TYR A 1 85 ? 4.385 -2.994 1.468 1.00 97.06 85 TYR A C 1
ATOM 713 O O . TYR A 1 85 ? 4.647 -4.069 2.015 1.00 97.06 85 TYR A O 1
ATOM 721 N N . ILE A 1 86 ? 3.460 -2.877 0.524 1.00 97.94 86 ILE A N 1
ATOM 722 C CA . ILE A 1 86 ? 2.745 -3.980 -0.108 1.00 97.94 86 ILE A CA 1
ATOM 723 C C . ILE A 1 86 ? 3.044 -3.927 -1.606 1.00 97.94 86 ILE A C 1
ATOM 725 O O . ILE A 1 86 ? 2.990 -2.864 -2.218 1.00 97.94 86 ILE A O 1
ATOM 729 N N . LEU A 1 87 ? 3.395 -5.074 -2.182 1.00 97.62 87 LEU A N 1
ATOM 730 C CA . LEU A 1 87 ? 3.669 -5.231 -3.605 1.00 97.62 87 LEU A CA 1
ATOM 731 C C . LEU A 1 87 ? 2.511 -5.986 -4.259 1.00 97.62 87 LEU A C 1
ATOM 733 O O . LEU A 1 87 ? 2.265 -7.137 -3.900 1.00 97.62 87 LEU A O 1
ATOM 737 N N . VAL A 1 88 ? 1.816 -5.354 -5.199 1.00 97.81 88 VAL A N 1
ATOM 738 C CA . VAL A 1 88 ? 0.740 -5.958 -6.000 1.00 97.81 88 VAL A CA 1
ATOM 739 C C . VAL A 1 88 ? 1.357 -6.621 -7.228 1.00 97.81 88 VAL A C 1
ATOM 741 O O . VAL A 1 88 ? 2.235 -6.035 -7.861 1.00 97.81 88 VAL A O 1
ATOM 744 N N . ILE A 1 89 ? 0.949 -7.852 -7.537 1.00 96.25 89 ILE A N 1
ATOM 745 C CA . ILE A 1 89 ? 1.655 -8.727 -8.491 1.00 96.25 89 ILE A CA 1
ATOM 746 C C . ILE A 1 89 ? 0.774 -9.132 -9.674 1.00 96.25 89 ILE A C 1
ATOM 748 O O . ILE A 1 89 ? 1.299 -9.276 -10.776 1.00 96.25 89 ILE A O 1
ATOM 752 N N . SER A 1 90 ? -0.529 -9.327 -9.457 1.00 89.81 90 SER A N 1
ATOM 753 C CA . SER A 1 90 ? -1.504 -9.691 -10.496 1.00 89.81 90 SER A CA 1
ATOM 754 C C . SER A 1 90 ? -2.921 -9.428 -10.034 1.00 89.81 90 SER A C 1
ATOM 756 O O . SER A 1 90 ? -3.149 -9.689 -8.829 1.00 89.81 90 SER A O 1
#

pLDDT: mean 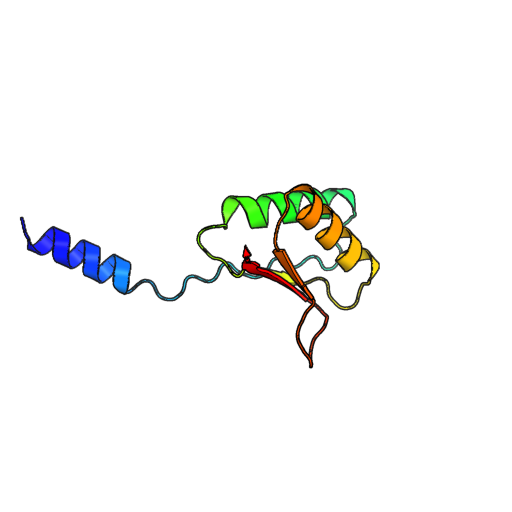87.62, std 14.08, range [48.44, 98.19]